Protein AF-C2KID6-F1 (afdb_monomer_lite)

pLDDT: mean 81.54, std 15.76, range [51.78, 96.56]

Sequence (68 aa):
MKIIEINGFYSNVVDAVETRQYTAKDYLKNQHIFLKQLADLLDCDSKAGALVDMQIANLEMAIEEVSK

Secondary structure (DSSP, 8-state):
----EETTEEHHHHHTS------HHHHHHHHHHHHHHHHTTS-TTSHHHHHHHHHHHHHHHHHHHTT-

Radius of gyration: 18.23 Å; chains: 1; bounding box: 29×46×30 Å

Structure (mmCIF, N/CA/C/O backbone):
data_AF-C2KID6-F1
#
_entry.id   AF-C2KID6-F1
#
loop_
_atom_site.group_PDB
_atom_site.id
_atom_site.type_symbol
_atom_site.label_atom_id
_atom_site.label_alt_id
_atom_site.label_comp_id
_atom_site.label_asym_id
_atom_site.label_entity_id
_atom_site.label_seq_id
_atom_site.pdbx_PDB_ins_code
_atom_site.Cartn_x
_atom_site.Cartn_y
_atom_site.Cartn_z
_atom_site.occupancy
_atom_site.B_iso_or_equiv
_atom_site.auth_seq_id
_atom_site.auth_comp_id
_atom_site.auth_asym_id
_atom_site.auth_atom_id
_atom_site.pdbx_PDB_model_num
ATOM 1 N N . MET A 1 1 ? -18.874 -37.201 15.260 1.00 51.78 1 MET A N 1
ATOM 2 C CA . MET A 1 1 ? -18.353 -35.990 14.592 1.00 51.78 1 MET A CA 1
ATOM 3 C C . MET A 1 1 ? -17.738 -36.433 13.269 1.00 51.78 1 MET A C 1
ATOM 5 O O . MET A 1 1 ? -16.903 -37.327 13.293 1.00 51.78 1 MET A O 1
ATOM 9 N N . LYS A 1 2 ? -18.241 -35.951 12.125 1.00 54.28 2 LYS A N 1
ATOM 10 C CA . LYS A 1 2 ? -17.802 -36.397 10.790 1.00 54.28 2 LYS A CA 1
ATOM 11 C C . LYS A 1 2 ? -16.637 -35.505 10.349 1.00 54.28 2 LYS A C 1
ATOM 13 O O . LYS A 1 2 ? -16.824 -34.300 10.258 1.00 54.28 2 LYS A O 1
ATOM 18 N N . ILE A 1 3 ? -15.455 -36.084 10.146 1.00 56.91 3 ILE A N 1
ATOM 19 C CA . ILE A 1 3 ? -14.267 -35.365 9.663 1.00 56.91 3 ILE A CA 1
ATOM 20 C C . ILE A 1 3 ? -14.473 -35.106 8.168 1.00 56.91 3 ILE A C 1
ATOM 22 O O . ILE A 1 3 ? -14.683 -36.057 7.413 1.00 56.91 3 ILE A O 1
ATOM 26 N N . ILE A 1 4 ? -14.477 -33.838 7.758 1.00 68.00 4 ILE A N 1
ATOM 27 C CA . ILE A 1 4 ? -14.578 -33.441 6.352 1.00 68.00 4 ILE A CA 1
ATOM 28 C C . ILE A 1 4 ? -13.206 -32.921 5.934 1.00 68.00 4 ILE A C 1
ATOM 30 O O . ILE A 1 4 ? -12.610 -32.096 6.623 1.00 68.00 4 ILE A O 1
ATOM 34 N N . GLU A 1 5 ? -12.693 -33.436 4.825 1.00 58.41 5 GLU A N 1
ATOM 35 C CA . GLU A 1 5 ? -11.465 -32.945 4.214 1.00 58.41 5 GLU A CA 1
ATOM 36 C C . GLU A 1 5 ? -11.816 -31.781 3.281 1.00 58.41 5 GLU A C 1
ATOM 38 O O . GLU A 1 5 ? -12.608 -31.938 2.351 1.00 58.41 5 GLU A O 1
ATOM 43 N N . ILE A 1 6 ? -11.258 -30.602 3.549 1.00 62.75 6 ILE A N 1
ATOM 44 C CA . ILE A 1 6 ? -11.420 -29.407 2.718 1.00 62.75 6 ILE A CA 1
ATOM 45 C C . ILE A 1 6 ? -10.046 -29.080 2.139 1.00 62.75 6 ILE A C 1
ATOM 47 O O . ILE A 1 6 ? -9.174 -28.607 2.861 1.00 62.75 6 ILE A O 1
ATOM 51 N N . ASN A 1 7 ? -9.842 -29.332 0.842 1.00 68.12 7 ASN A N 1
ATOM 52 C CA . ASN A 1 7 ? -8.604 -28.998 0.121 1.00 68.12 7 ASN A CA 1
ATOM 53 C C . ASN A 1 7 ? -7.313 -29.455 0.839 1.00 68.12 7 ASN A C 1
ATOM 55 O O . ASN A 1 7 ? -6.342 -28.704 0.907 1.00 68.12 7 ASN A O 1
ATOM 59 N N . GLY A 1 8 ? -7.312 -30.670 1.402 1.00 61.84 8 GLY A N 1
ATOM 60 C CA . GLY A 1 8 ? -6.161 -31.232 2.122 1.00 61.84 8 GLY A CA 1
ATOM 61 C C . GLY A 1 8 ? -6.032 -30.807 3.590 1.00 61.84 8 GLY A C 1
ATOM 62 O O . GLY A 1 8 ? -5.052 -31.163 4.241 1.00 61.84 8 GLY A O 1
ATOM 63 N N . PHE A 1 9 ? -7.011 -30.080 4.136 1.00 55.62 9 PHE A N 1
ATOM 64 C CA . PHE A 1 9 ? -7.076 -29.729 5.554 1.00 55.62 9 PHE A CA 1
ATOM 65 C C . PHE A 1 9 ? -8.244 -30.434 6.241 1.00 55.62 9 PHE A C 1
ATOM 67 O O . PHE A 1 9 ? -9.350 -30.528 5.703 1.00 55.62 9 PHE A O 1
ATOM 74 N N . TYR A 1 10 ? -8.008 -30.915 7.461 1.00 68.81 10 TYR A N 1
ATOM 75 C CA . TYR A 1 10 ? -9.061 -31.499 8.282 1.00 68.81 10 TYR A CA 1
ATOM 76 C C . TYR A 1 10 ? -9.955 -30.395 8.856 1.00 68.81 10 TYR A C 1
ATOM 78 O O . TYR A 1 10 ? -9.455 -29.438 9.450 1.00 68.81 10 TYR A O 1
ATOM 86 N N . SER A 1 11 ? -11.277 -30.527 8.709 1.00 59.97 11 SER A N 1
ATOM 87 C CA . SER A 1 11 ? -12.246 -29.502 9.127 1.00 59.97 11 SER A CA 1
ATOM 88 C C . SER A 1 11 ? -12.111 -29.087 10.595 1.00 59.97 11 SER A C 1
ATOM 90 O O . SER A 1 11 ? -12.240 -27.915 10.908 1.00 59.97 11 SER A O 1
ATOM 92 N N . ASN A 1 12 ? -11.764 -30.017 11.489 1.00 60.97 12 ASN A N 1
ATOM 93 C CA . ASN A 1 12 ? -11.526 -29.725 12.906 1.00 60.97 12 ASN A CA 1
ATOM 94 C C . ASN A 1 12 ? -10.303 -28.823 13.150 1.00 60.97 12 ASN A C 1
ATOM 96 O O . ASN A 1 12 ? -10.264 -28.116 14.150 1.00 60.97 12 ASN A O 1
ATOM 100 N N . VAL A 1 13 ? -9.304 -28.864 12.266 1.00 60.12 13 VAL A N 1
ATOM 101 C CA . VAL A 1 13 ? -8.130 -27.984 12.320 1.00 60.12 13 VAL A CA 1
ATOM 102 C C . VAL A 1 13 ? -8.486 -26.608 11.771 1.00 60.12 13 VAL A C 1
ATOM 104 O O . VAL A 1 13 ? -8.054 -25.616 12.340 1.00 60.12 13 VAL A O 1
ATOM 107 N N . VAL A 1 14 ? -9.310 -26.543 10.720 1.00 59.66 14 VAL A N 1
ATOM 108 C CA . VAL A 1 14 ? -9.816 -25.284 10.148 1.00 59.66 14 VAL A CA 1
ATOM 109 C C . VAL A 1 14 ? -10.728 -24.552 11.138 1.00 59.66 14 VAL A C 1
ATOM 111 O O . VAL A 1 14 ? -10.537 -23.361 11.355 1.00 59.66 14 VAL A O 1
ATOM 114 N N . ASP A 1 15 ? -11.644 -25.266 11.799 1.00 57.34 15 ASP A N 1
ATOM 115 C CA . ASP A 1 15 ? -12.536 -24.713 12.830 1.00 57.34 15 ASP A CA 1
ATOM 116 C C . ASP A 1 15 ? -11.767 -24.204 14.065 1.00 57.34 15 ASP A C 1
ATOM 118 O O . ASP A 1 15 ? -12.236 -23.313 14.769 1.00 57.34 15 ASP A O 1
ATOM 122 N N . ALA A 1 16 ? -10.580 -24.763 14.331 1.00 58.97 16 ALA A N 1
ATOM 123 C CA . ALA A 1 16 ? -9.701 -24.346 15.423 1.00 58.97 16 ALA A CA 1
ATOM 124 C C . ALA A 1 16 ? -8.821 -23.131 15.074 1.00 58.97 16 ALA A C 1
ATOM 126 O O . ALA A 1 16 ? -8.170 -22.575 15.963 1.00 58.97 16 ALA A O 1
ATOM 127 N N . VAL A 1 17 ? -8.780 -22.704 13.806 1.00 57.84 17 VAL A N 1
ATOM 128 C CA . VAL A 1 17 ? -8.154 -21.434 13.436 1.00 57.84 17 VAL A CA 1
ATOM 129 C C . VAL A 1 17 ? -9.141 -20.333 13.793 1.00 57.84 17 VAL A C 1
ATOM 131 O O . VAL A 1 17 ? -10.008 -19.977 12.997 1.00 57.84 17 VAL A O 1
ATOM 134 N N . GLU A 1 18 ? -9.010 -19.769 14.994 1.00 54.47 18 GLU A N 1
ATOM 135 C CA . GLU A 1 18 ? -9.654 -18.493 15.290 1.00 54.47 18 GLU A CA 1
ATOM 136 C C . GLU A 1 18 ? -9.245 -17.505 14.195 1.00 54.47 18 GLU A C 1
ATOM 138 O O . GLU A 1 18 ? -8.066 -17.164 14.042 1.00 54.47 18 GLU A O 1
ATOM 143 N N . THR A 1 19 ? -10.213 -17.064 13.388 1.00 55.75 19 THR A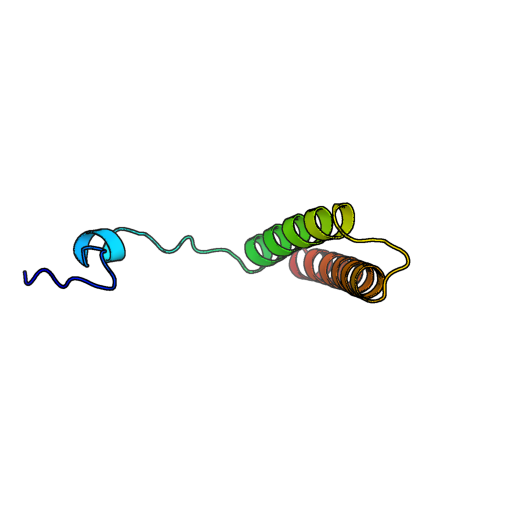 N 1
ATOM 144 C CA . THR A 1 19 ? -9.985 -15.967 12.455 1.00 55.75 19 THR A CA 1
ATOM 145 C C . THR A 1 19 ? -9.498 -14.802 13.295 1.00 55.75 19 THR A C 1
ATOM 147 O O . THR A 1 19 ? -10.263 -14.284 14.113 1.00 55.75 19 THR A O 1
ATOM 150 N N . A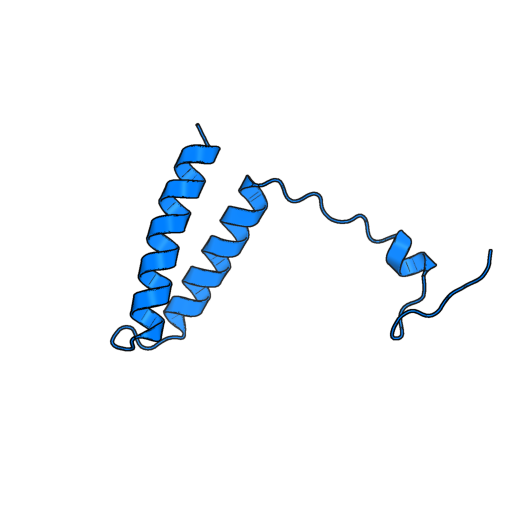RG A 1 20 ? -8.227 -14.411 13.139 1.00 58.44 20 ARG A N 1
ATOM 151 C CA . ARG A 1 20 ? -7.711 -13.215 13.803 1.00 58.44 20 ARG A CA 1
ATOM 152 C C . ARG A 1 20 ? -8.669 -12.088 13.447 1.00 58.44 20 ARG A C 1
ATOM 154 O O . ARG A 1 20 ? -8.815 -11.759 12.270 1.00 58.44 20 ARG A O 1
ATOM 161 N N . GLN A 1 21 ? -9.370 -11.558 14.445 1.00 62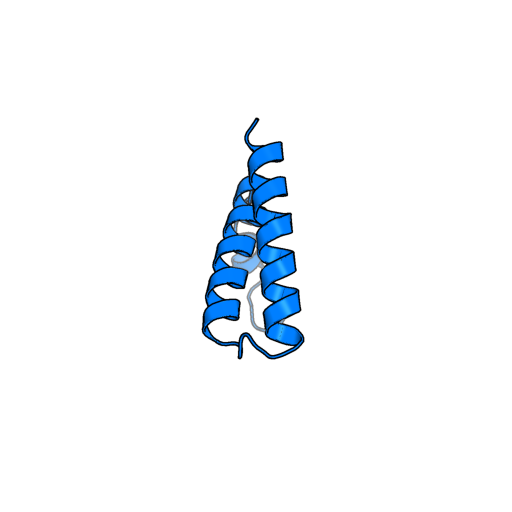.53 21 GLN A N 1
ATOM 162 C CA . GLN A 1 21 ? -10.223 -10.403 14.237 1.00 62.53 21 GLN A CA 1
ATOM 163 C C . GLN A 1 21 ? -9.301 -9.212 14.021 1.00 62.53 21 GLN A C 1
ATOM 165 O O . GLN A 1 21 ? -8.874 -8.552 14.962 1.00 62.53 21 GLN A O 1
ATOM 170 N N . TYR A 1 22 ? -8.920 -8.995 12.766 1.00 67.50 22 TYR A N 1
ATOM 171 C CA . TYR A 1 22 ? -8.230 -7.784 12.379 1.00 67.50 22 TYR A CA 1
ATOM 172 C C . TYR A 1 22 ? -9.228 -6.647 12.523 1.00 67.50 22 TYR A C 1
ATOM 174 O O . TYR A 1 22 ? -10.272 -6.634 11.866 1.00 67.50 22 TYR A O 1
ATOM 182 N N . THR A 1 23 ? -8.917 -5.686 13.387 1.00 82.75 23 THR A N 1
ATOM 183 C CA . THR A 1 23 ? -9.659 -4.430 13.372 1.00 82.75 23 THR A CA 1
ATOM 184 C C . THR A 1 23 ? -9.442 -3.755 12.014 1.00 82.75 23 THR A C 1
ATOM 186 O O . THR A 1 23 ? -8.439 -4.009 11.339 1.00 82.75 23 THR A O 1
ATOM 189 N N . ALA A 1 24 ? -10.342 -2.858 11.601 1.00 83.19 24 ALA A N 1
ATOM 190 C CA . ALA A 1 24 ? -10.135 -2.068 10.381 1.00 83.19 24 ALA A CA 1
ATOM 191 C C . ALA A 1 24 ? -8.760 -1.365 10.390 1.00 83.19 24 ALA A C 1
ATOM 193 O O . ALA A 1 24 ? -8.081 -1.281 9.369 1.00 83.19 24 ALA A O 1
ATOM 194 N N . LYS A 1 25 ? -8.301 -0.958 11.579 1.00 84.62 25 LYS A N 1
ATOM 195 C CA . LYS A 1 25 ? -6.975 -0.385 11.808 1.00 84.62 25 LYS A CA 1
ATOM 196 C C . LYS A 1 25 ? -5.838 -1.377 11.554 1.00 84.62 25 LYS A C 1
ATOM 198 O O . LYS A 1 25 ? -4.848 -1.004 10.930 1.00 84.62 25 LYS A O 1
ATOM 203 N N . ASP A 1 26 ? -5.959 -2.623 12.008 1.00 84.81 26 ASP A N 1
ATOM 204 C CA . ASP A 1 26 ? -4.935 -3.650 11.772 1.00 84.81 26 ASP A CA 1
ATOM 205 C C . ASP A 1 26 ? -4.859 -4.038 10.296 1.00 84.81 26 ASP A C 1
ATOM 207 O O . ASP A 1 26 ? -3.769 -4.227 9.758 1.00 84.81 26 ASP A O 1
ATOM 211 N N . TYR A 1 27 ? -6.009 -4.103 9.624 1.00 87.81 27 TYR A N 1
ATOM 212 C CA . TYR A 1 27 ? -6.071 -4.344 8.187 1.00 87.81 27 TYR A CA 1
ATOM 213 C C . TYR A 1 27 ? -5.335 -3.254 7.400 1.00 87.81 27 TYR A C 1
ATOM 215 O O . TYR A 1 27 ? -4.440 -3.567 6.615 1.00 87.81 27 TYR A O 1
ATOM 223 N N . LEU A 1 28 ? -5.645 -1.981 7.667 1.00 91.19 28 LEU A N 1
ATOM 224 C CA . LEU A 1 28 ? -4.999 -0.854 6.992 1.00 91.19 28 LEU A CA 1
ATOM 225 C C . LEU A 1 28 ? -3.490 -0.810 7.272 1.00 91.19 28 LEU A C 1
ATOM 227 O O . LEU A 1 28 ? -2.700 -0.617 6.354 1.00 91.19 28 LEU A O 1
ATOM 231 N N . LYS A 1 29 ? -3.055 -1.075 8.509 1.00 89.50 29 LYS A N 1
ATOM 232 C CA . LYS A 1 29 ? -1.620 -1.162 8.833 1.00 89.50 29 LYS A CA 1
ATOM 233 C C . LYS A 1 29 ? -0.909 -2.278 8.068 1.00 89.50 29 LYS A C 1
ATOM 235 O O . LYS A 1 29 ? 0.191 -2.067 7.566 1.00 89.50 29 LYS A O 1
ATOM 240 N N . ASN A 1 30 ? -1.525 -3.452 7.956 1.00 91.19 30 ASN A N 1
ATOM 241 C CA . ASN A 1 30 ? -0.933 -4.568 7.219 1.00 91.19 30 ASN A CA 1
ATOM 242 C C . ASN A 1 30 ? -0.850 -4.271 5.717 1.00 91.19 30 ASN A C 1
ATOM 244 O O . ASN A 1 30 ? 0.170 -4.561 5.093 1.00 91.19 30 ASN A O 1
ATOM 248 N N . GLN A 1 31 ? -1.885 -3.647 5.146 1.00 93.19 31 GLN A N 1
ATOM 249 C CA . GLN A 1 31 ? -1.852 -3.179 3.760 1.00 93.19 31 GLN A CA 1
ATOM 250 C C . GLN A 1 31 ? -0.751 -2.139 3.534 1.00 93.19 31 GLN A C 1
ATOM 252 O O . GLN A 1 31 ? -0.061 -2.196 2.520 1.00 93.19 31 GLN A O 1
ATOM 257 N N . HIS A 1 32 ? -0.540 -1.229 4.488 1.00 95.06 32 HIS A N 1
ATOM 258 C CA . HIS A 1 32 ? 0.508 -0.211 4.403 1.00 95.06 32 HIS A CA 1
ATOM 259 C C . HIS A 1 32 ? 1.901 -0.827 4.328 1.00 95.06 32 HIS A C 1
ATOM 261 O O . HIS A 1 32 ? 2.691 -0.470 3.456 1.00 95.06 32 HIS A O 1
ATOM 267 N N . ILE A 1 33 ? 2.174 -1.792 5.210 1.00 94.50 33 ILE A N 1
ATOM 268 C CA . ILE A 1 33 ? 3.442 -2.527 5.242 1.00 94.50 33 ILE A CA 1
ATOM 269 C C . ILE A 1 33 ? 3.669 -3.241 3.910 1.00 94.50 33 ILE A C 1
ATOM 271 O O . ILE A 1 33 ? 4.747 -3.126 3.331 1.00 94.50 33 ILE A O 1
ATOM 275 N N . PHE A 1 34 ? 2.647 -3.938 3.408 1.00 95.31 34 PHE A N 1
ATOM 276 C CA . PHE A 1 34 ? 2.733 -4.644 2.135 1.00 95.31 34 PHE A CA 1
ATOM 277 C C . PHE A 1 34 ? 3.043 -3.698 0.969 1.00 95.31 34 PHE A C 1
ATOM 279 O O . PHE A 1 34 ? 3.937 -3.983 0.177 1.00 95.31 34 PHE A O 1
ATOM 286 N N . LEU A 1 35 ? 2.345 -2.563 0.871 1.00 96.25 35 LEU A N 1
ATOM 287 C CA . LEU A 1 35 ? 2.561 -1.611 -0.218 1.00 96.25 35 LEU A CA 1
ATOM 288 C C . LEU A 1 35 ? 3.952 -0.970 -0.161 1.00 96.25 35 LEU A C 1
ATOM 290 O O . LEU A 1 35 ? 4.570 -0.820 -1.209 1.00 96.25 35 LEU A O 1
ATOM 294 N N . LYS A 1 36 ? 4.481 -0.662 1.032 1.00 95.12 36 LYS A N 1
ATOM 295 C CA . LYS A 1 36 ? 5.858 -0.156 1.177 1.00 95.12 36 LYS A CA 1
ATOM 296 C C . LYS A 1 36 ? 6.898 -1.176 0.720 1.00 95.12 36 LYS A C 1
ATOM 298 O O . LYS A 1 36 ? 7.790 -0.833 -0.042 1.00 95.12 36 LYS A O 1
ATOM 303 N N . GLN A 1 37 ? 6.732 -2.439 1.109 1.00 95.62 37 GLN A N 1
ATOM 304 C CA . GLN A 1 37 ? 7.605 -3.517 0.636 1.00 95.62 37 GLN A CA 1
ATOM 305 C C . GLN A 1 37 ? 7.499 -3.725 -0.877 1.00 95.62 37 GLN A C 1
ATOM 307 O O . GLN A 1 37 ? 8.494 -4.024 -1.529 1.00 95.62 37 GLN A O 1
ATOM 312 N N . LEU A 1 38 ? 6.299 -3.581 -1.444 1.00 94.62 38 LEU A N 1
ATOM 313 C CA . LEU A 1 38 ? 6.099 -3.677 -2.884 1.00 94.62 38 LEU A CA 1
ATOM 314 C C . LEU A 1 38 ? 6.756 -2.505 -3.624 1.00 94.62 38 LEU A C 1
ATOM 316 O O . LEU A 1 38 ? 7.346 -2.730 -4.675 1.00 94.62 38 LEU A O 1
ATOM 320 N N . ALA A 1 39 ? 6.687 -1.288 -3.081 1.00 94.81 39 ALA A N 1
ATOM 321 C CA . ALA A 1 39 ? 7.338 -0.112 -3.655 1.00 94.81 39 ALA A CA 1
ATOM 322 C C . ALA A 1 39 ? 8.860 -0.302 -3.766 1.00 94.81 39 ALA A C 1
ATOM 324 O O . ALA A 1 39 ? 9.421 -0.021 -4.818 1.00 94.81 39 ALA A O 1
ATOM 325 N N . ASP A 1 40 ? 9.501 -0.891 -2.749 1.00 94.38 40 ASP A N 1
ATOM 326 C CA . ASP A 1 40 ? 10.944 -1.193 -2.762 1.00 94.38 40 ASP A CA 1
ATOM 327 C C . ASP A 1 40 ? 11.356 -2.190 -3.867 1.00 94.38 40 ASP A C 1
ATOM 329 O O . ASP A 1 40 ? 12.528 -2.269 -4.240 1.00 94.38 40 ASP A O 1
ATOM 333 N N . LEU A 1 41 ? 10.407 -2.983 -4.376 1.00 95.25 41 LEU A N 1
ATOM 334 C CA . LEU A 1 41 ? 10.634 -3.987 -5.422 1.00 95.25 41 LEU A CA 1
ATOM 335 C C . LEU A 1 41 ? 10.277 -3.489 -6.826 1.00 95.25 41 LEU A C 1
ATOM 337 O O . LEU A 1 41 ? 10.605 -4.157 -7.810 1.00 95.25 41 LEU A O 1
ATOM 341 N N . LEU A 1 42 ? 9.571 -2.365 -6.931 1.00 94.19 42 LEU A N 1
ATOM 342 C CA . LEU A 1 42 ? 9.134 -1.802 -8.200 1.00 94.19 42 LEU A CA 1
ATOM 343 C C . LEU A 1 42 ? 10.096 -0.712 -8.666 1.00 94.19 42 LEU A C 1
ATOM 345 O O . LEU A 1 42 ? 10.653 0.044 -7.880 1.00 94.19 42 LEU A O 1
ATOM 349 N N . ASP A 1 43 ? 10.248 -0.605 -9.983 1.00 92.31 43 ASP A N 1
ATOM 350 C CA . ASP A 1 43 ? 10.877 0.563 -10.588 1.00 92.31 43 ASP A CA 1
ATOM 351 C C . ASP A 1 43 ? 9.981 1.791 -10.354 1.00 92.31 43 ASP A C 1
ATOM 353 O O . ASP A 1 43 ? 8.807 1.787 -10.750 1.00 92.31 43 ASP A O 1
ATOM 357 N N . CYS A 1 44 ? 10.518 2.819 -9.697 1.00 83.88 44 CYS A N 1
ATOM 358 C CA . CYS A 1 44 ? 9.779 4.024 -9.319 1.00 83.88 44 CYS A CA 1
ATOM 359 C C . CYS A 1 44 ? 9.335 4.853 -10.533 1.00 83.88 44 CYS A C 1
ATOM 361 O O . CYS A 1 44 ? 8.290 5.502 -10.476 1.00 83.88 44 CYS A O 1
ATOM 363 N N . ASP A 1 45 ? 10.050 4.759 -11.656 1.00 91.75 45 ASP A N 1
ATOM 364 C CA . ASP A 1 45 ? 9.678 5.435 -12.903 1.00 91.75 45 ASP A CA 1
ATOM 365 C C . ASP A 1 45 ? 8.623 4.646 -13.699 1.00 91.75 45 ASP A C 1
ATOM 367 O O . ASP A 1 45 ? 8.053 5.128 -14.687 1.00 91.75 45 ASP A O 1
ATOM 371 N N . SER A 1 46 ? 8.312 3.422 -13.265 1.00 95.44 46 SER A N 1
ATOM 372 C CA . SER A 1 46 ? 7.266 2.621 -13.880 1.00 95.44 46 SER A CA 1
ATOM 373 C C . SER A 1 46 ? 5.875 3.098 -13.459 1.00 95.44 46 SER A C 1
ATOM 375 O O . SER A 1 46 ? 5.619 3.506 -12.325 1.00 95.44 46 SER A O 1
ATOM 377 N N . LYS A 1 47 ? 4.903 2.931 -14.362 1.00 95.94 47 LYS A N 1
ATOM 378 C CA . LYS A 1 47 ? 3.484 3.179 -14.058 1.00 95.94 47 LYS A CA 1
ATOM 379 C C . LYS A 1 47 ? 3.002 2.389 -12.833 1.00 95.94 47 LYS A C 1
ATOM 381 O O . LYS A 1 47 ? 2.123 2.860 -12.119 1.00 95.94 47 LYS A O 1
ATOM 386 N N . ALA A 1 48 ? 3.538 1.188 -12.613 1.00 94.56 48 ALA A N 1
ATOM 387 C CA . ALA A 1 48 ? 3.185 0.368 -11.461 1.00 94.56 48 ALA A CA 1
ATOM 388 C C . ALA A 1 48 ? 3.711 0.980 -10.154 1.00 94.56 48 ALA A C 1
ATOM 390 O O . ALA A 1 48 ? 2.933 1.093 -9.210 1.00 94.56 48 ALA A O 1
ATOM 391 N N . GLY A 1 49 ? 4.972 1.429 -10.131 1.00 95.00 49 GLY A N 1
ATOM 392 C CA . GLY A 1 49 ? 5.568 2.136 -8.992 1.00 95.00 49 GLY A CA 1
ATOM 393 C C . GLY A 1 49 ? 4.762 3.380 -8.622 1.00 95.00 49 GLY A C 1
ATOM 394 O O . GLY A 1 49 ? 4.262 3.480 -7.505 1.00 95.00 49 GLY A O 1
ATOM 395 N N . ALA A 1 50 ? 4.475 4.236 -9.606 1.00 95.31 50 ALA A N 1
ATOM 396 C CA . ALA A 1 50 ? 3.677 5.445 -9.391 1.00 95.31 50 ALA A CA 1
ATOM 397 C C . ALA A 1 50 ? 2.267 5.164 -8.829 1.00 95.31 50 ALA A C 1
ATOM 399 O O . ALA A 1 50 ? 1.766 5.910 -7.988 1.00 95.31 50 ALA A O 1
ATOM 400 N N . LEU A 1 51 ? 1.603 4.089 -9.275 1.00 96.19 51 LEU A N 1
ATOM 401 C CA . LEU A 1 51 ? 0.292 3.702 -8.740 1.00 96.19 51 LEU A CA 1
ATOM 402 C C . LEU A 1 51 ? 0.386 3.184 -7.300 1.00 96.19 51 LEU A C 1
ATOM 404 O O . LEU A 1 51 ? -0.506 3.473 -6.503 1.00 96.19 51 LEU A O 1
ATOM 408 N N . VAL A 1 52 ? 1.438 2.434 -6.964 1.00 96.12 52 VAL A N 1
ATOM 409 C CA . VAL A 1 52 ? 1.677 1.961 -5.593 1.00 96.12 52 VAL A CA 1
ATOM 410 C C . VAL A 1 52 ? 1.952 3.139 -4.660 1.00 96.12 52 VAL A C 1
ATOM 412 O O . VAL A 1 52 ? 1.322 3.212 -3.607 1.00 96.12 52 VAL A O 1
ATOM 415 N N . ASP A 1 53 ? 2.767 4.108 -5.074 1.00 94.88 53 ASP A N 1
ATOM 416 C CA . ASP A 1 53 ? 3.047 5.315 -4.286 1.00 94.88 53 ASP A CA 1
ATOM 417 C C . ASP A 1 53 ? 1.776 6.126 -3.995 1.00 94.88 53 ASP A C 1
ATOM 419 O O . ASP A 1 53 ? 1.529 6.533 -2.857 1.00 94.88 53 ASP A O 1
ATOM 423 N N . MET A 1 54 ? 0.905 6.296 -4.997 1.00 95.56 54 MET A N 1
ATOM 424 C CA . MET A 1 54 ? -0.400 6.942 -4.802 1.00 95.56 54 MET A CA 1
ATOM 425 C C . MET A 1 54 ? -1.281 6.175 -3.808 1.00 95.56 54 MET A C 1
ATOM 427 O O . MET A 1 54 ? -1.973 6.786 -2.991 1.00 95.56 54 MET A O 1
ATOM 431 N N . GLN A 1 55 ? -1.268 4.839 -3.858 1.00 96.06 55 GLN A N 1
ATOM 432 C CA . GLN A 1 55 ? -2.026 4.020 -2.911 1.00 96.06 55 GLN A CA 1
ATOM 433 C C . GLN A 1 55 ? -1.473 4.126 -1.491 1.00 96.06 55 GLN A C 1
ATOM 435 O O . GLN A 1 55 ? -2.267 4.201 -0.557 1.00 96.06 55 GLN A O 1
ATOM 440 N N . ILE A 1 56 ? -0.150 4.201 -1.314 1.00 96.56 56 ILE A N 1
ATOM 441 C CA . ILE A 1 56 ? 0.470 4.423 0.001 1.00 96.56 56 ILE A CA 1
ATOM 442 C C . ILE A 1 56 ? -0.032 5.737 0.606 1.00 96.56 56 ILE A C 1
ATOM 444 O O . ILE A 1 56 ? -0.501 5.727 1.743 1.00 96.56 56 ILE A O 1
ATOM 448 N N . ALA A 1 57 ? -0.015 6.833 -0.158 1.00 94.81 57 ALA A N 1
ATOM 449 C CA . ALA A 1 57 ? -0.480 8.137 0.320 1.00 94.81 57 ALA A CA 1
ATOM 450 C C . ALA A 1 57 ? -1.967 8.122 0.729 1.00 94.81 57 ALA A C 1
ATOM 452 O O . ALA A 1 57 ? -2.330 8.617 1.797 1.00 94.81 57 ALA A O 1
ATOM 453 N N . ASN A 1 58 ? -2.832 7.500 -0.081 1.00 94.88 58 ASN A N 1
ATOM 454 C CA . ASN A 1 58 ? -4.254 7.345 0.251 1.00 94.88 58 ASN A CA 1
ATOM 455 C C . ASN A 1 58 ? -4.462 6.538 1.536 1.00 94.88 58 ASN A C 1
ATOM 457 O O . ASN A 1 58 ? -5.317 6.869 2.361 1.00 94.88 58 ASN A O 1
ATOM 461 N N . LEU A 1 59 ? -3.677 5.476 1.710 1.00 95.31 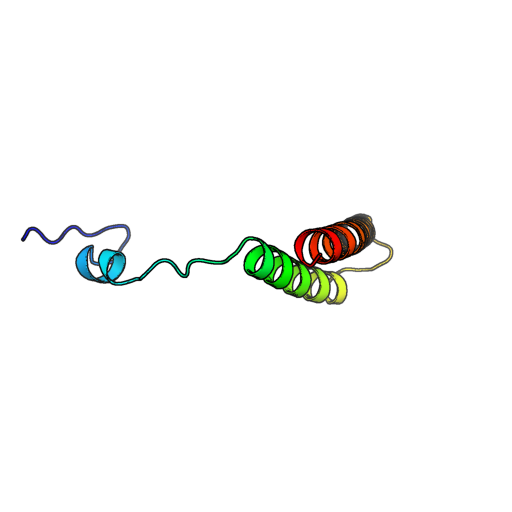59 LEU A N 1
ATOM 462 C CA . LEU A 1 59 ? -3.781 4.596 2.861 1.00 95.31 59 LEU A CA 1
ATOM 463 C C . LEU A 1 59 ? -3.290 5.274 4.148 1.00 95.31 59 LEU A C 1
ATOM 465 O O . LEU A 1 59 ? -3.878 5.063 5.206 1.00 95.31 59 LEU A O 1
ATOM 469 N N . GLU A 1 60 ? -2.250 6.108 4.068 1.00 94.56 60 GLU A N 1
ATOM 470 C CA . GLU A 1 60 ? -1.757 6.902 5.201 1.00 94.56 60 GLU A CA 1
ATOM 471 C C . GLU A 1 60 ? -2.831 7.867 5.720 1.00 94.56 60 GLU A C 1
ATOM 473 O O . GLU A 1 60 ? -3.067 7.912 6.929 1.00 94.56 60 GLU A O 1
ATOM 478 N N . MET A 1 61 ? -3.560 8.542 4.821 1.00 93.50 61 MET A N 1
ATOM 479 C CA . MET A 1 61 ? -4.705 9.382 5.203 1.00 93.50 61 MET A CA 1
ATOM 480 C C . MET A 1 61 ? -5.822 8.564 5.863 1.00 93.50 61 MET A C 1
ATOM 482 O O . MET A 1 61 ? -6.308 8.932 6.932 1.00 93.50 61 MET A O 1
ATOM 486 N N . ALA A 1 62 ? -6.190 7.419 5.280 1.00 91.06 62 ALA A N 1
ATOM 487 C CA . ALA A 1 62 ? -7.226 6.553 5.843 1.00 91.06 62 ALA A CA 1
ATOM 488 C C . ALA A 1 62 ? -6.856 6.039 7.248 1.00 91.06 62 ALA A C 1
ATOM 490 O O . ALA A 1 62 ? -7.710 5.976 8.132 1.00 91.06 62 ALA A O 1
ATOM 491 N N . ILE A 1 63 ? -5.581 5.700 7.483 1.00 90.56 63 ILE A N 1
ATOM 492 C CA . ILE A 1 63 ? -5.073 5.282 8.800 1.00 90.56 63 ILE A CA 1
ATOM 493 C C . ILE A 1 63 ? -5.183 6.414 9.827 1.00 90.56 63 ILE A C 1
ATOM 495 O O . ILE A 1 63 ? -5.514 6.147 10.990 1.00 90.56 63 ILE A O 1
ATOM 499 N N . GLU A 1 64 ? -4.894 7.653 9.424 1.00 91.06 64 GLU A N 1
ATOM 500 C CA . GLU A 1 64 ? -5.040 8.827 10.283 1.00 91.06 64 GLU A CA 1
ATOM 501 C C . GLU A 1 64 ? -6.509 9.054 10.660 1.00 91.06 64 GLU A C 1
ATOM 503 O O . GLU A 1 64 ? -6.815 9.239 11.838 1.00 91.06 64 GLU A O 1
ATOM 508 N N . GLU A 1 65 ? -7.424 8.980 9.690 1.00 89.62 65 GLU A N 1
ATOM 509 C CA . GLU A 1 65 ? -8.863 9.163 9.909 1.00 89.62 65 GLU A CA 1
ATOM 510 C C . GLU A 1 65 ? -9.443 8.146 10.894 1.00 89.62 65 GLU A C 1
ATOM 512 O O . GLU A 1 65 ? -10.144 8.538 11.824 1.00 89.62 65 GLU A O 1
ATOM 517 N N . VAL A 1 66 ? -9.110 6.858 10.757 1.00 86.94 66 VAL A N 1
ATOM 518 C CA . VAL A 1 66 ? -9.603 5.812 11.678 1.00 86.94 66 VAL A CA 1
ATOM 519 C C . VAL A 1 66 ? -8.886 5.793 13.033 1.00 86.94 66 VAL A C 1
ATOM 521 O O . VAL A 1 66 ? -9.212 4.976 13.896 1.00 86.94 66 VAL A O 1
ATOM 524 N N . SER A 1 67 ? -7.852 6.619 13.210 1.00 79.31 67 SER A N 1
ATOM 525 C CA . SER A 1 67 ? -7.115 6.746 14.472 1.00 79.31 67 SER A CA 1
ATOM 526 C C . SER A 1 67 ? -7.542 7.954 15.312 1.00 79.31 67 SER A C 1
ATOM 528 O O . SER A 1 67 ? -7.033 8.078 16.428 1.00 79.31 67 SER A O 1
ATOM 530 N N . LYS A 1 68 ? -8.430 8.809 14.789 1.00 70.25 68 LYS A N 1
ATOM 531 C CA . LYS A 1 68 ? -9.093 9.913 15.505 1.00 70.25 68 LYS A CA 1
ATOM 532 C C . LYS A 1 68 ? -10.264 9.393 16.337 1.00 70.25 68 LYS A C 1
ATOM 534 O O . LYS A 1 68 ? -10.470 9.961 17.430 1.00 70.25 68 LYS A O 1
#

Organism: NCBI:txid586220

Foldseek 3Di:
DDFDQDPND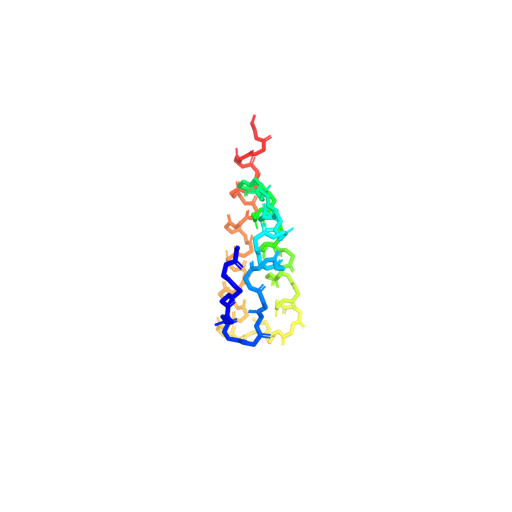TVVVVVPPPPPPQDPLNVLVVVLVVLV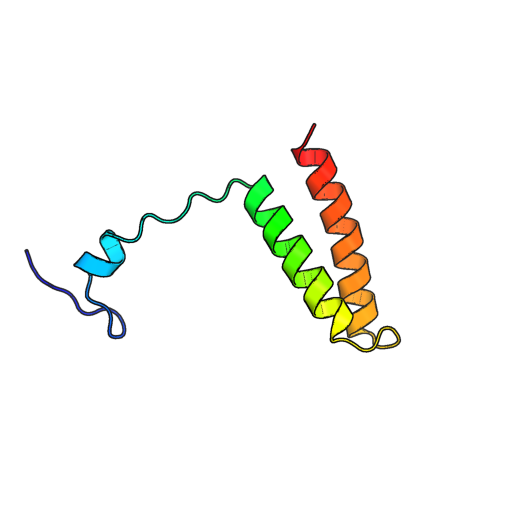VVLVVDDCPDPVNVVSVVVNVVSVVVNVVVVD